Protein AF-A0A8S2YUV4-F1 (afdb_monomer)

Organism: NCBI:txid392030

Nearest PDB structures (foldseek):
  8gk8-assembly1_C  TM=1.004E+00  e=2.041E-05  Staphylococcus aureus
  5vyz-assembly1_B  TM=9.965E-01  e=2.892E-05  Lactococcus lactis
  5vyw-assembly1_A  TM=9.915E-01  e=3.100E-05  Lactococcus lactis
  2nx9-assembly1_A  TM=9.573E-01  e=9.452E-05  Vibrio cholerae
  1u5j-assembly1_A-2  TM=9.648E-01  e=2.181E-04  Propionibacterium freudenreichii subsp. shermanii

Secondary structure (DSSP, 8-state):
-EEEEETTHHHHHH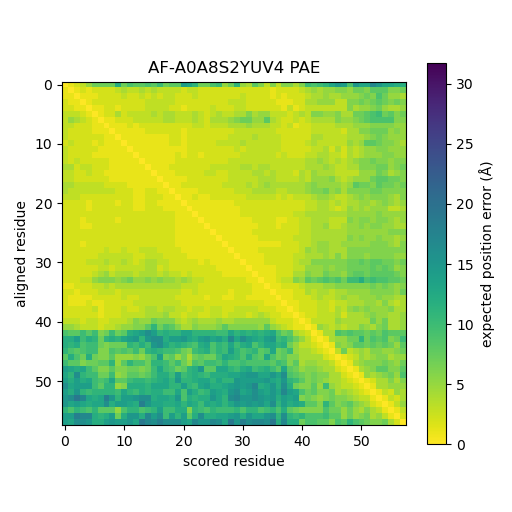HTS-S-HHHHHHHHHHH-TTS-EEEE-BTTTBTSSS---GGGT-

Foldseek 3Di:
DAEDEADCPCVCCVPPVVHHVVVVVVVCCVVCVPDDYDYDADPQPGRDDDGDDVVVVD

InterPro domains:
  IPR013785 Aldolase-type TIM barrel [G3DSA:3.20.20.70] (1-58)
  IPR055268 Pyruvate carboxylase-like [PTHR43778] (1-57)

Structure (mmCIF, N/CA/C/O backbone):
data_AF-A0A8S2YUV4-F1
#
_entry.id   AF-A0A8S2YUV4-F1
#
loop_
_atom_site.group_PDB
_atom_site.id
_atom_site.type_symbol
_atom_site.label_atom_id
_atom_site.label_alt_id
_atom_site.label_comp_id
_atom_site.label_asym_id
_atom_site.label_entity_id
_atom_site.label_seq_id
_atom_site.pdbx_PDB_ins_code
_atom_site.Cartn_x
_atom_site.Cartn_y
_atom_site.Cartn_z
_atom_site.occupancy
_atom_site.B_iso_or_equiv
_atom_site.auth_seq_id
_atom_site.auth_comp_id
_atom_site.auth_asym_id
_atom_site.auth_atom_id
_atom_site.pdbx_PDB_model_num
ATOM 1 N N . SER A 1 1 ? 0.354 5.768 16.626 1.00 81.81 1 SER A N 1
ATOM 2 C CA . SER A 1 1 ? 0.059 5.256 15.274 1.00 81.81 1 SER A CA 1
ATOM 3 C C . SER A 1 1 ? 0.486 3.800 15.203 1.00 81.81 1 SER A C 1
ATOM 5 O O . SER A 1 1 ? 1.211 3.353 16.086 1.00 81.81 1 SER A O 1
ATOM 7 N N . LEU A 1 2 ? 0.017 3.061 14.200 1.00 92.19 2 LEU A N 1
ATOM 8 C CA . LEU A 1 2 ? 0.471 1.710 13.871 1.00 92.19 2 LEU A CA 1
ATOM 9 C C . LEU A 1 2 ? 1.232 1.781 12.541 1.00 92.19 2 LEU A C 1
ATOM 11 O O . LEU A 1 2 ? 0.632 2.137 11.530 1.00 92.19 2 LEU A O 1
ATOM 15 N N . GLU A 1 3 ? 2.533 1.487 12.544 1.00 93.19 3 GLU A N 1
ATOM 16 C CA . GLU A 1 3 ? 3.311 1.363 11.306 1.00 93.19 3 GLU A CA 1
ATOM 17 C C . GLU A 1 3 ? 3.067 -0.023 10.708 1.00 93.19 3 GLU A C 1
ATOM 19 O O . GLU A 1 3 ? 3.437 -1.036 11.299 1.00 93.19 3 GLU A O 1
ATOM 24 N N . ASN A 1 4 ? 2.383 -0.077 9.570 1.00 92.25 4 ASN A N 1
ATOM 25 C CA . ASN A 1 4 ? 1.936 -1.340 8.981 1.00 92.25 4 ASN A CA 1
ATOM 26 C C . ASN A 1 4 ? 2.044 -1.386 7.454 1.00 92.25 4 ASN A C 1
ATOM 28 O O . ASN A 1 4 ? 1.564 -2.344 6.851 1.00 92.25 4 ASN A O 1
ATOM 32 N N . TRP A 1 5 ? 2.662 -0.380 6.829 1.00 93.44 5 TRP A N 1
ATOM 33 C CA . TRP A 1 5 ? 2.717 -0.262 5.375 1.00 93.44 5 TRP A CA 1
ATOM 34 C C . TRP A 1 5 ? 3.949 0.515 4.883 1.00 93.44 5 TRP A C 1
ATOM 36 O O . TRP A 1 5 ? 4.626 1.204 5.647 1.00 93.44 5 TRP A O 1
ATOM 46 N N . GLY A 1 6 ? 4.253 0.419 3.588 1.00 91.31 6 GLY A N 1
ATOM 47 C CA . GLY A 1 6 ? 5.428 1.059 2.986 1.00 91.31 6 GLY A CA 1
ATOM 48 C C . GLY A 1 6 ? 6.748 0.322 3.252 1.00 91.31 6 GLY A C 1
ATOM 49 O O . GLY A 1 6 ? 6.774 -0.847 3.652 1.00 91.31 6 GLY A O 1
ATOM 50 N N . GLY A 1 7 ? 7.874 0.982 2.974 1.00 91.38 7 GLY A N 1
ATOM 51 C CA . GLY A 1 7 ? 9.193 0.342 3.013 1.00 91.38 7 GLY A CA 1
ATOM 52 C C . GLY A 1 7 ? 9.255 -0.927 2.147 1.00 91.38 7 GLY A C 1
ATOM 53 O O . GLY A 1 7 ? 8.741 -0.957 1.033 1.00 91.38 7 GLY A O 1
ATOM 54 N N . ALA A 1 8 ? 9.860 -1.999 2.670 1.00 91.69 8 ALA A N 1
ATOM 55 C CA . ALA A 1 8 ? 9.980 -3.274 1.952 1.00 91.69 8 ALA A CA 1
ATOM 56 C C . ALA A 1 8 ? 8.674 -4.088 1.902 1.00 91.69 8 ALA A C 1
ATOM 58 O O . ALA A 1 8 ? 8.586 -5.049 1.141 1.00 91.69 8 ALA A O 1
ATOM 59 N N . THR A 1 9 ? 7.660 -3.737 2.703 1.00 90.50 9 THR A N 1
ATOM 60 C CA . THR A 1 9 ? 6.437 -4.551 2.814 1.00 90.50 9 THR A CA 1
ATOM 61 C C . THR A 1 9 ? 5.643 -4.595 1.510 1.00 90.50 9 THR A C 1
ATOM 63 O O . THR A 1 9 ? 5.051 -5.627 1.207 1.00 90.50 9 THR A O 1
ATOM 66 N N . PHE A 1 10 ? 5.689 -3.518 0.718 1.00 89.81 10 PHE A N 1
ATOM 67 C CA . PHE A 1 10 ? 4.991 -3.421 -0.562 1.00 89.81 10 PHE A CA 1
ATOM 68 C C . PHE A 1 10 ? 5.553 -4.404 -1.600 1.00 89.81 10 PHE A C 1
ATOM 70 O O . PHE A 1 10 ? 4.808 -5.192 -2.179 1.00 89.81 10 PHE A O 1
ATOM 77 N N . ASP A 1 11 ? 6.876 -4.413 -1.790 1.00 91.00 11 ASP A N 1
ATOM 78 C CA . ASP A 1 11 ? 7.531 -5.335 -2.724 1.00 91.00 11 ASP A CA 1
ATOM 79 C C . ASP A 1 11 ? 7.478 -6.780 -2.242 1.00 91.00 11 ASP A C 1
ATOM 81 O O . ASP A 1 11 ? 7.201 -7.676 -3.030 1.00 91.00 11 ASP A O 1
ATOM 85 N N . VAL A 1 12 ? 7.705 -7.020 -0.947 1.00 92.94 12 VAL A N 1
ATOM 86 C CA . VAL A 1 12 ? 7.727 -8.384 -0.407 1.00 92.94 12 VAL A CA 1
ATOM 87 C C . VAL A 1 12 ? 6.357 -9.051 -0.516 1.00 92.94 12 VAL A C 1
ATOM 8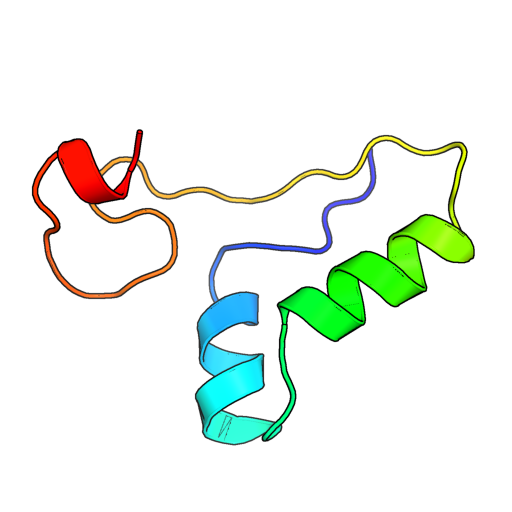9 O O . VAL A 1 12 ? 6.290 -10.232 -0.864 1.00 92.94 12 VAL A O 1
ATOM 92 N N . ALA A 1 13 ? 5.276 -8.297 -0.282 1.00 93.88 13 ALA A N 1
ATOM 93 C CA . ALA A 1 13 ? 3.908 -8.780 -0.464 1.00 93.88 13 ALA A CA 1
ATOM 94 C C . ALA A 1 13 ? 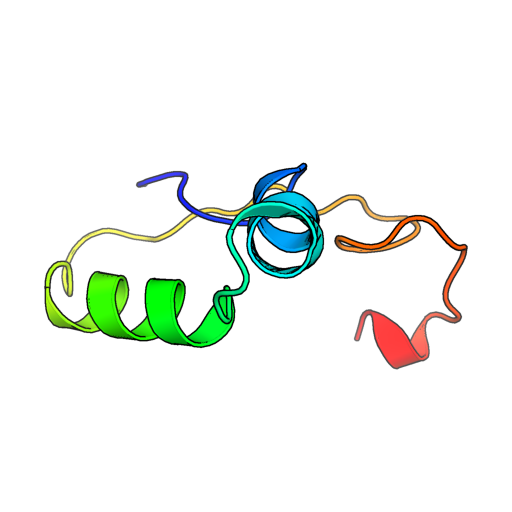3.673 -9.285 -1.897 1.00 93.88 13 ALA A C 1
ATOM 96 O O . ALA A 1 13 ? 3.272 -10.430 -2.095 1.00 93.88 13 ALA A O 1
ATOM 97 N N . LEU A 1 14 ? 4.025 -8.469 -2.893 1.00 91.31 14 LEU A N 1
ATOM 98 C CA . LEU A 1 14 ? 3.817 -8.801 -4.302 1.00 91.31 14 LEU A CA 1
ATOM 99 C C . LEU A 1 14 ? 4.772 -9.894 -4.802 1.00 91.31 14 LEU A C 1
ATOM 101 O O . LEU A 1 14 ? 4.360 -10.822 -5.498 1.00 91.31 14 LEU A O 1
ATOM 105 N N . ARG A 1 15 ? 6.062 -9.780 -4.469 1.00 91.06 15 ARG A N 1
ATOM 106 C CA . ARG A 1 15 ? 7.140 -10.581 -5.064 1.00 91.06 15 ARG A CA 1
ATOM 107 C C . ARG A 1 15 ? 7.282 -11.964 -4.442 1.00 91.06 15 ARG A C 1
ATOM 109 O O . ARG A 1 15 ? 7.611 -12.902 -5.163 1.00 91.06 15 ARG A O 1
ATOM 116 N N . PHE A 1 16 ? 7.083 -12.086 -3.130 1.00 95.19 16 PHE A N 1
ATOM 117 C CA . PHE A 1 16 ? 7.382 -13.320 -2.394 1.00 95.19 16 PHE A CA 1
ATOM 118 C C . PHE A 1 16 ? 6.162 -13.944 -1.726 1.00 95.19 16 PHE A C 1
ATOM 120 O O . PHE A 1 16 ? 6.086 -15.165 -1.636 1.00 95.19 16 PHE A O 1
ATOM 127 N N . LEU A 1 17 ? 5.229 -13.125 -1.239 1.00 95.31 17 LEU A N 1
ATOM 128 C CA . LEU A 1 17 ? 4.026 -13.618 -0.563 1.00 95.31 17 LEU A CA 1
ATOM 129 C C . LEU A 1 17 ? 2.850 -13.828 -1.523 1.00 95.31 17 LEU A C 1
ATOM 131 O O . LEU A 1 17 ? 1.877 -14.475 -1.154 1.00 95.31 17 LEU A O 1
ATOM 135 N N . HIS A 1 18 ? 2.967 -13.331 -2.759 1.00 93.56 18 HIS A N 1
ATOM 136 C CA . HIS A 1 18 ? 1.940 -13.421 -3.797 1.00 93.56 18 HIS A CA 1
ATOM 137 C C . HIS A 1 18 ? 0.573 -12.899 -3.340 1.00 93.56 18 HIS A C 1
ATOM 139 O O . HIS A 1 18 ? -0.468 -13.417 -3.739 1.00 93.56 18 HIS A O 1
ATOM 145 N N . GLU A 1 19 ? 0.582 -11.851 -2.522 1.00 93.88 19 GLU A N 1
ATOM 146 C CA . GLU A 1 19 ? -0.622 -11.197 -2.030 1.00 93.88 19 GLU A CA 1
ATOM 147 C C . GLU A 1 19 ? -0.625 -9.714 -2.394 1.00 93.88 19 GLU A C 1
ATOM 149 O O . GLU A 1 19 ? 0.416 -9.076 -2.583 1.00 93.88 19 GLU A O 1
ATOM 154 N N . CYS A 1 20 ? -1.826 -9.157 -2.493 1.00 93.31 20 CYS A N 1
ATOM 155 C CA . CYS A 1 20 ? -2.012 -7.748 -2.769 1.00 93.31 20 CYS A CA 1
ATOM 156 C C . CYS A 1 20 ? -1.794 -6.939 -1.476 1.00 93.31 20 CYS A C 1
ATOM 158 O O . CYS A 1 20 ? -2.565 -7.087 -0.525 1.00 93.31 20 CYS A O 1
ATOM 160 N N . PRO A 1 21 ? -0.796 -6.038 -1.411 1.00 94.00 21 PRO A N 1
ATOM 161 C CA . PRO A 1 21 ? -0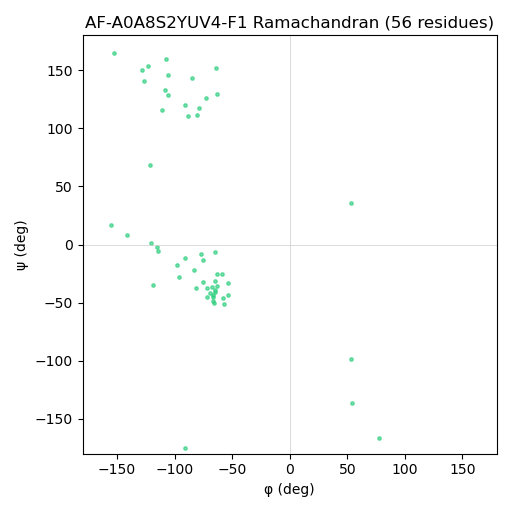.565 -5.234 -0.214 1.00 94.00 21 PRO A CA 1
ATOM 162 C C . PRO A 1 21 ? -1.749 -4.305 0.102 1.00 94.00 21 PRO A C 1
ATOM 164 O O . PRO A 1 21 ? -1.924 -3.921 1.259 1.00 94.00 21 PRO A O 1
ATOM 167 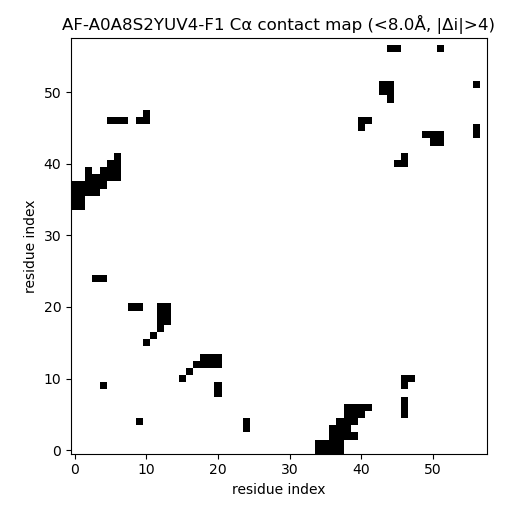N N . TRP A 1 22 ? -2.551 -3.936 -0.904 1.00 94.56 22 TRP A N 1
ATOM 168 C CA . TRP A 1 22 ? -3.729 -3.072 -0.756 1.00 94.56 22 TRP A CA 1
ATOM 169 C C . TRP A 1 22 ? -4.883 -3.782 -0.049 1.00 94.56 22 TRP A C 1
ATOM 171 O O . TRP A 1 22 ? -5.554 -3.175 0.788 1.00 94.56 22 TRP A O 1
ATOM 181 N N . ASP A 1 23 ? -5.067 -5.071 -0.327 1.00 95.62 23 ASP A N 1
ATOM 182 C CA . ASP A 1 23 ? -6.098 -5.884 0.321 1.00 95.62 23 ASP A CA 1
ATOM 183 C C . ASP A 1 23 ? -5.760 -6.028 1.809 1.00 95.62 23 ASP A C 1
ATOM 185 O O . ASP A 1 23 ? -6.582 -5.708 2.666 1.00 95.62 23 ASP A O 1
ATOM 189 N N . ARG A 1 24 ? -4.487 -6.318 2.123 1.00 95.38 24 ARG A N 1
ATOM 190 C CA . ARG A 1 24 ? -3.969 -6.327 3.502 1.00 95.38 24 ARG A CA 1
ATOM 191 C C . ARG A 1 24 ? -4.245 -5.010 4.239 1.00 95.38 24 ARG A C 1
ATOM 193 O O . ARG A 1 24 ? -4.623 -5.023 5.409 1.00 95.38 24 ARG A O 1
ATOM 200 N N . LEU A 1 25 ? -4.036 -3.861 3.587 1.00 95.00 25 LEU A N 1
ATOM 201 C CA . LEU A 1 25 ? -4.302 -2.554 4.202 1.00 95.00 25 LEU A CA 1
ATOM 202 C C . LEU A 1 25 ? -5.793 -2.362 4.503 1.00 95.00 25 LEU A C 1
ATOM 204 O O . LEU A 1 25 ? -6.138 -1.835 5.562 1.00 95.00 25 LEU A O 1
ATOM 208 N N . SER A 1 26 ? -6.649 -2.795 3.578 1.00 95.88 26 SER A N 1
ATOM 209 C CA . SER A 1 26 ? -8.106 -2.674 3.668 1.00 95.88 26 SER A CA 1
ATOM 210 C C . SER A 1 26 ? -8.661 -3.539 4.800 1.00 95.88 26 SER A C 1
ATOM 212 O O . SER A 1 26 ? -9.343 -3.023 5.683 1.00 95.88 26 SER A O 1
ATOM 214 N N . GLU A 1 27 ? -8.256 -4.809 4.867 1.00 96.94 27 GLU A N 1
ATOM 215 C CA . GLU A 1 27 ? -8.621 -5.731 5.949 1.00 96.94 27 GLU A CA 1
ATOM 216 C C . GLU A 1 27 ? -8.186 -5.199 7.323 1.00 96.94 27 GLU A C 1
ATOM 218 O O . GLU A 1 27 ? -8.967 -5.153 8.276 1.00 96.94 27 GLU A O 1
ATOM 223 N N . LEU A 1 28 ? -6.944 -4.714 7.436 1.00 95.62 28 LEU A N 1
ATOM 224 C CA . LEU A 1 28 ? -6.455 -4.129 8.685 1.00 95.62 28 LEU A CA 1
ATOM 225 C C . LEU A 1 28 ? -7.244 -2.875 9.079 1.00 95.62 28 LEU A C 1
ATOM 227 O O . LEU A 1 28 ? -7.461 -2.645 10.271 1.00 95.62 28 LEU A O 1
ATOM 231 N N . ARG A 1 29 ? -7.674 -2.055 8.113 1.00 95.81 29 ARG A N 1
ATOM 232 C CA . ARG A 1 29 ? -8.455 -0.835 8.369 1.00 95.81 29 ARG A CA 1
ATOM 233 C C . ARG A 1 29 ? -9.846 -1.145 8.913 1.00 95.81 29 ARG A C 1
ATOM 235 O O . ARG A 1 29 ? -10.317 -0.403 9.777 1.00 95.81 29 ARG A O 1
ATOM 242 N N . GLU A 1 30 ? -10.469 -2.221 8.440 1.00 96.94 30 GLU A N 1
ATOM 243 C CA . GLU A 1 30 ? -11.761 -2.703 8.936 1.00 96.94 30 GLU A CA 1
ATOM 244 C C . GLU A 1 30 ? -11.659 -3.208 10.380 1.00 96.94 30 GLU A C 1
ATOM 246 O O . GLU A 1 30 ? -12.491 -2.867 11.221 1.00 96.94 30 GLU A O 1
ATOM 251 N N . ILE A 1 31 ? -10.604 -3.966 10.692 1.00 97.38 31 ILE A N 1
ATOM 252 C CA . ILE A 1 31 ? -10.394 -4.554 12.024 1.00 97.38 31 ILE A CA 1
ATOM 253 C C . ILE A 1 31 ? -9.918 -3.498 13.037 1.00 97.38 31 ILE A C 1
ATOM 255 O O . ILE A 1 31 ? -10.235 -3.577 14.226 1.00 97.38 31 ILE A O 1
ATOM 259 N N . ILE A 1 32 ? -9.161 -2.491 12.587 1.00 96.56 32 ILE A N 1
ATOM 260 C CA . ILE A 1 32 ? -8.540 -1.469 13.442 1.00 96.56 32 ILE A CA 1
ATOM 261 C C . ILE A 1 32 ? -9.018 -0.059 13.037 1.00 96.56 32 ILE A C 1
ATOM 263 O O . ILE A 1 32 ? -8.222 0.766 12.578 1.00 96.56 32 ILE A O 1
ATOM 267 N N . PRO A 1 33 ? -10.302 0.287 13.255 1.00 95.44 33 PRO A N 1
ATOM 268 C CA . PRO A 1 33 ? -10.890 1.537 12.771 1.00 95.44 33 PRO A CA 1
ATOM 269 C C . PRO A 1 33 ? -10.508 2.780 13.590 1.00 95.44 33 PRO A C 1
ATOM 271 O O . PRO A 1 33 ? -10.773 3.896 13.145 1.00 95.44 33 PRO A O 1
ATOM 274 N N . ASN A 1 34 ? -9.830 2.628 14.731 1.00 95.50 34 ASN A N 1
ATOM 275 C CA . ASN A 1 34 ? -9.632 3.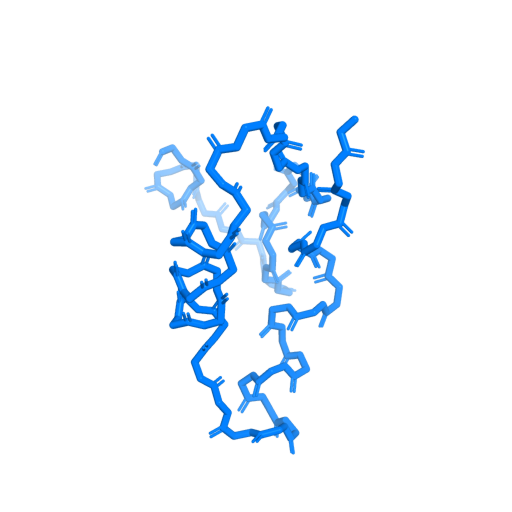727 15.688 1.00 95.50 34 ASN A CA 1
ATOM 276 C C . ASN A 1 34 ? -8.170 4.176 15.851 1.00 95.50 34 ASN A C 1
ATOM 278 O O . ASN A 1 34 ? -7.903 5.149 16.552 1.00 95.50 34 ASN A O 1
ATOM 282 N N . ILE A 1 35 ? -7.213 3.481 15.225 1.00 95.81 35 ILE A N 1
ATOM 283 C CA . ILE A 1 35 ? -5.782 3.802 15.336 1.00 95.81 35 ILE A CA 1
ATOM 284 C C . ILE A 1 35 ? -5.293 4.406 14.009 1.00 95.81 35 ILE A C 1
ATOM 286 O O . ILE A 1 35 ? -5.588 3.840 12.950 1.00 95.81 35 ILE A O 1
ATOM 290 N N . PRO A 1 36 ? -4.541 5.526 14.029 1.00 94.50 36 PRO A N 1
ATOM 291 C CA . PRO A 1 36 ? -3.921 6.070 12.824 1.00 94.50 36 PRO A CA 1
ATOM 292 C C . PRO A 1 36 ? -2.896 5.094 12.245 1.00 94.50 36 PRO A C 1
ATOM 294 O O . PRO A 1 36 ? -2.012 4.631 12.974 1.00 94.50 36 PRO A O 1
ATOM 297 N N . PHE A 1 37 ? -3.000 4.810 10.950 1.00 96.75 37 PHE A N 1
ATOM 298 C CA . PHE A 1 37 ? -2.008 4.019 10.223 1.00 96.75 37 PHE A CA 1
ATOM 299 C C . PHE A 1 37 ? -0.872 4.912 9.740 1.00 96.75 37 PHE A C 1
ATOM 301 O O . PHE A 1 37 ? -1.080 6.071 9.389 1.00 96.75 37 PHE A O 1
ATOM 308 N N . GLN A 1 38 ? 0.334 4.365 9.767 1.00 95.69 38 GLN A N 1
ATOM 309 C CA . GLN A 1 38 ? 1.555 5.040 9.365 1.00 95.69 38 GLN A CA 1
ATOM 310 C C . GLN A 1 38 ? 2.282 4.178 8.335 1.00 95.69 38 GLN A C 1
ATOM 312 O O . GLN A 1 38 ? 2.332 2.953 8.467 1.00 95.69 38 GLN A O 1
ATOM 317 N N . MET A 1 39 ? 2.862 4.830 7.327 1.00 94.19 39 MET A N 1
ATOM 318 C CA . MET A 1 39 ? 3.708 4.174 6.337 1.00 94.19 39 MET A CA 1
ATOM 319 C C . MET A 1 39 ? 5.051 4.876 6.184 1.00 94.19 39 MET A C 1
ATOM 321 O O . MET A 1 39 ? 5.146 6.096 6.331 1.00 94.19 39 MET A O 1
ATOM 325 N N . LEU A 1 40 ? 6.073 4.100 5.826 1.00 91.00 40 LEU A N 1
ATOM 326 C CA . LEU A 1 40 ? 7.360 4.631 5.396 1.00 91.00 40 LEU A CA 1
ATOM 327 C C . LEU A 1 40 ? 7.339 4.878 3.881 1.00 91.00 40 LEU A C 1
ATOM 329 O O . LEU A 1 40 ? 7.340 3.929 3.093 1.00 91.00 40 LEU A O 1
ATOM 333 N N . LEU A 1 41 ? 7.348 6.152 3.488 1.00 86.44 41 LEU A N 1
ATOM 334 C CA . LEU A 1 41 ? 7.410 6.599 2.095 1.00 86.44 41 LEU A CA 1
ATOM 335 C C . LEU A 1 41 ? 8.812 7.135 1.780 1.00 86.44 41 LEU A C 1
ATOM 337 O O . LEU A 1 41 ? 9.327 7.998 2.494 1.00 86.44 41 LEU A O 1
ATOM 341 N N . ARG A 1 42 ? 9.440 6.655 0.702 1.00 83.44 42 ARG A N 1
ATOM 342 C CA . ARG A 1 42 ? 10.709 7.208 0.213 1.00 83.44 42 ARG A CA 1
ATOM 343 C C . ARG A 1 42 ? 10.419 8.309 -0.809 1.00 83.44 42 ARG A C 1
ATOM 345 O O . ARG A 1 42 ? 9.844 8.043 -1.854 1.00 83.44 42 ARG A O 1
ATOM 352 N N . GLY A 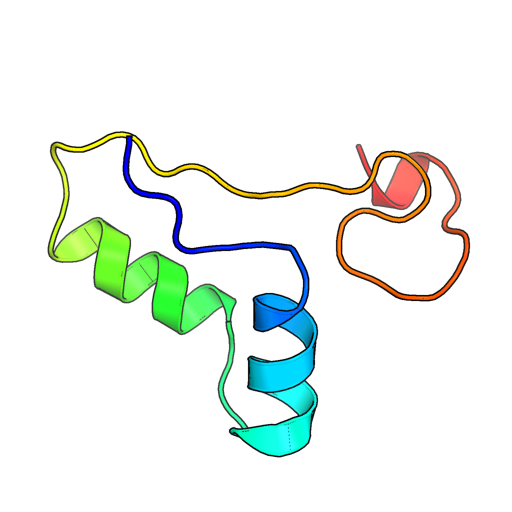1 43 ? 10.865 9.537 -0.539 1.00 74.62 43 GLY A N 1
ATOM 353 C CA . GLY A 1 43 ? 10.494 10.713 -1.344 1.00 74.62 43 GLY A CA 1
ATOM 354 C C . GLY A 1 43 ? 10.851 10.656 -2.837 1.00 74.62 43 GLY A C 1
ATOM 355 O O . GLY A 1 43 ? 10.180 11.290 -3.633 1.00 74.62 43 GLY A O 1
ATOM 356 N N . ALA A 1 44 ? 11.865 9.882 -3.237 1.00 71.56 44 ALA A N 1
ATOM 357 C CA . ALA A 1 44 ? 12.284 9.793 -4.641 1.00 71.56 44 ALA A CA 1
ATOM 358 C C . ALA A 1 44 ? 11.463 8.801 -5.483 1.00 71.56 44 ALA A C 1
ATOM 360 O O . ALA A 1 44 ? 11.500 8.851 -6.710 1.00 71.56 44 ALA A O 1
ATOM 361 N N . ASN A 1 45 ? 10.807 7.829 -4.844 1.00 74.06 45 ASN A N 1
ATOM 362 C CA . ASN A 1 45 ? 10.230 6.693 -5.558 1.00 74.06 45 ASN A CA 1
ATOM 363 C C . ASN A 1 45 ? 9.059 6.002 -4.840 1.00 74.06 45 ASN A C 1
ATOM 365 O O . ASN A 1 45 ? 8.710 4.868 -5.175 1.00 74.06 45 ASN A O 1
ATOM 369 N N . ALA A 1 46 ? 8.465 6.671 -3.853 1.00 81.88 46 ALA A N 1
ATOM 370 C CA . ALA A 1 46 ? 7.409 6.159 -2.994 1.00 81.88 46 ALA A CA 1
ATOM 371 C C . ALA A 1 46 ? 7.770 4.814 -2.329 1.00 81.88 46 ALA A C 1
ATOM 373 O O . ALA A 1 46 ? 8.456 4.784 -1.304 1.00 81.88 46 ALA A O 1
ATOM 374 N N . VAL A 1 47 ? 7.295 3.710 -2.909 1.00 78.25 47 VAL A N 1
ATOM 375 C CA . VAL A 1 47 ? 7.519 2.322 -2.462 1.00 78.25 47 VAL A CA 1
ATOM 376 C C . VAL A 1 47 ? 8.201 1.452 -3.528 1.00 78.25 47 VAL A C 1
ATOM 378 O O . VAL A 1 47 ? 8.417 0.263 -3.306 1.00 78.25 47 VAL A O 1
ATOM 381 N N . GLY A 1 48 ? 8.528 2.019 -4.692 1.00 74.44 48 GLY A N 1
ATO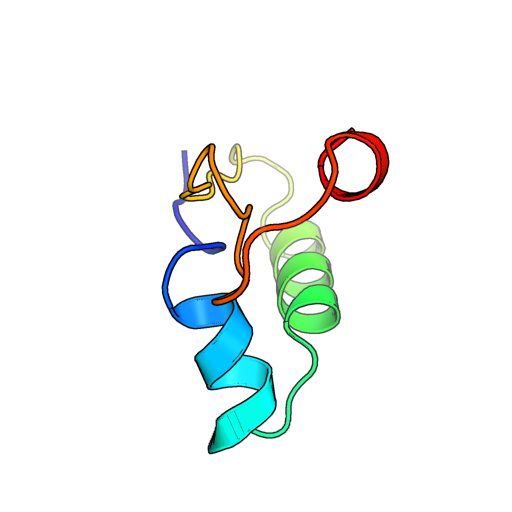M 382 C CA . GLY A 1 48 ? 9.182 1.306 -5.788 1.00 74.44 48 GLY A CA 1
ATOM 383 C C . GLY A 1 48 ? 10.710 1.383 -5.741 1.00 74.44 48 GLY A C 1
ATOM 384 O O . GLY A 1 48 ? 11.311 1.935 -4.819 1.00 74.44 48 GLY A O 1
ATOM 385 N N . TYR A 1 49 ? 11.358 0.829 -6.769 1.00 74.00 49 TYR A N 1
ATOM 386 C CA . TYR A 1 49 ? 12.827 0.768 -6.880 1.00 74.00 49 TYR A CA 1
ATOM 387 C C . TYR A 1 49 ? 13.400 1.567 -8.055 1.00 74.00 49 TYR A C 1
ATOM 389 O O . TYR A 1 49 ? 14.617 1.638 -8.205 1.00 74.00 49 TYR A O 1
ATOM 397 N N . SER A 1 50 ? 12.545 2.187 -8.868 1.00 79.69 50 SER A N 1
ATOM 398 C CA . SER A 1 50 ? 12.939 3.050 -9.987 1.00 79.69 50 SER A CA 1
ATOM 399 C C . SER A 1 50 ? 12.656 4.515 -9.662 1.00 79.69 50 SER A C 1
ATOM 401 O O . SER A 1 50 ? 11.843 4.796 -8.789 1.00 79.69 50 SER A O 1
ATOM 403 N N . ASN A 1 51 ? 13.314 5.448 -10.354 1.00 74.12 51 ASN A N 1
ATOM 404 C CA . ASN A 1 51 ? 12.929 6.857 -10.284 1.00 74.12 51 ASN A CA 1
ATOM 405 C C . ASN A 1 51 ? 11.623 7.042 -11.054 1.00 74.12 51 ASN A C 1
ATOM 407 O O . ASN A 1 51 ? 11.547 6.656 -12.224 1.00 74.12 51 ASN A O 1
ATOM 411 N N . TYR A 1 52 ? 10.623 7.626 -10.405 1.00 75.31 52 TYR A N 1
ATOM 412 C CA . TYR A 1 52 ? 9.351 7.941 -11.040 1.00 75.31 52 TYR A CA 1
ATOM 413 C C . TYR A 1 52 ? 9.254 9.448 -11.294 1.00 75.31 52 TYR A C 1
ATOM 415 O O . TYR A 1 52 ? 9.791 10.225 -10.505 1.00 75.31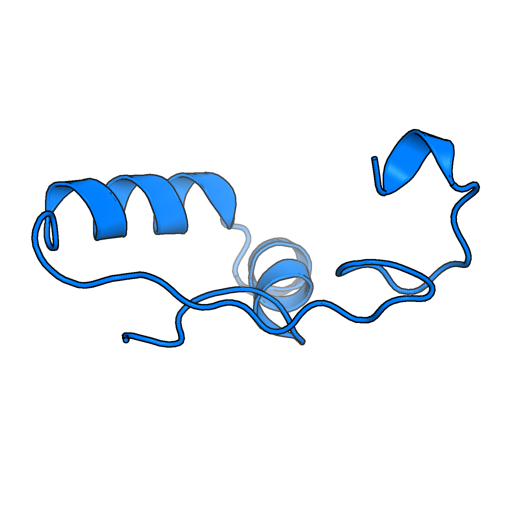 52 TYR A O 1
ATOM 423 N N . PRO A 1 53 ? 8.612 9.871 -12.394 1.00 75.12 53 PRO A N 1
ATOM 424 C CA . PRO A 1 53 ? 8.225 11.266 -12.561 1.00 75.12 53 PRO A CA 1
ATOM 425 C C . PRO A 1 53 ? 7.196 11.664 -11.488 1.00 75.12 53 PRO A C 1
ATOM 427 O O . PRO A 1 53 ? 6.439 10.814 -11.015 1.00 75.12 53 PRO A O 1
ATOM 430 N N . ASP A 1 54 ? 7.164 12.949 -11.123 1.00 72.38 54 ASP A N 1
ATOM 431 C CA . ASP A 1 54 ? 6.371 13.466 -9.991 1.00 72.38 54 ASP A CA 1
ATOM 432 C C . ASP A 1 54 ? 4.882 13.084 -10.073 1.00 72.38 54 ASP A C 1
ATOM 434 O O . ASP A 1 54 ? 4.268 12.741 -9.068 1.00 72.38 54 ASP A O 1
ATOM 438 N N . ASN A 1 55 ? 4.333 12.983 -11.289 1.00 78.62 55 ASN A N 1
ATOM 439 C CA . ASN A 1 55 ? 2.938 12.608 -11.542 1.00 78.62 55 ASN A CA 1
ATOM 440 C C . ASN A 1 55 ? 2.555 11.175 -11.116 1.00 78.62 55 ASN A C 1
ATOM 442 O O . ASN A 1 55 ? 1.405 10.780 -11.287 1.00 78.62 55 ASN A O 1
ATOM 446 N N . VAL A 1 56 ? 3.519 10.359 -10.689 1.00 71.50 56 VAL A N 1
ATOM 447 C CA . VAL A 1 56 ? 3.292 9.009 -10.147 1.00 71.50 56 VAL A CA 1
ATOM 448 C C . VAL A 1 56 ? 3.291 9.020 -8.612 1.00 71.50 56 VAL A C 1
ATOM 450 O O . VAL A 1 56 ? 2.827 8.060 -8.001 1.00 71.50 56 VAL A O 1
ATOM 453 N N . ILE A 1 57 ? 3.831 10.073 -7.992 1.00 69.62 57 ILE A N 1
ATOM 454 C CA . ILE A 1 57 ? 3.910 10.232 -6.534 1.00 69.62 57 ILE A CA 1
ATOM 455 C C . ILE A 1 57 ? 2.748 11.090 -5.997 1.00 69.62 57 ILE A C 1
ATOM 457 O O . ILE A 1 57 ? 2.360 10.878 -4.847 1.00 69.62 57 ILE A O 1
ATOM 461 N N . ASP A 1 58 ? 2.209 12.005 -6.815 1.00 59.78 58 ASP A N 1
ATOM 462 C CA . ASP A 1 58 ? 1.083 12.903 -6.485 1.00 59.78 58 ASP A CA 1
ATOM 463 C C . ASP A 1 58 ? -0.263 12.197 -6.215 1.00 59.78 58 ASP A C 1
ATOM 465 O O . ASP A 1 58 ? -0.612 11.232 -6.939 1.00 59.78 58 ASP A O 1
#

Radius of gyration: 12.46 Å; Cα contacts (8 Å, |Δi|>4): 56; chains: 1; bounding box: 25×27×28 Å

Solvent-accessible surface area (backbone atoms only — not comparable to full-atom values): 3596 Å² total; per-residue (Å²): 116,46,80,79,46,39,48,68,54,46,50,44,24,51,75,74,66,72,41,61,52,65,57,56,53,50,56,49,43,70,77,43,75,85,62,55,77,38,63,48,70,41,92,68,32,49,58,62,92,57,85,57,63,68,87,76,75,108

Sequence (58 aa):
SLENWGGATFDVALRFLHECPWDRLSELREIIPNIPFQMLLRGANAVGYSNYPDNVID

Mean predicted aligned error: 4.9 Å

pLDDT: mean 87.97, std 9.39, range [59.78, 97.38]